Protein AF-A0A239QHU4-F1 (afdb_monomer_lite)

Secondary structure (DSSP, 8-state):
----------TT-GGGGTT-EEEEEETT--EEEEEEEEE-HHHHHHHHS--S-EEEETTEEEEGGGEEEEEE---HHHHHHHS-SEEEEETTS-EEEEEEEEE-TTT--EEEEEEESSS----EEEEHHHHS-EEEETTEEEESEEE---

Radius of gyration: 18.16 Å; chains: 1; bounding box: 43×30×55 Å

Sequence (150 aa):
MNKNIREITNMTDLFSYEDKLVRVTDQEGRKITGIAVSFPSGYGLHEYNREEEGLQVGEYVLFQSQIKQIECLPTYEEAVESIRPGRYRHFKGKEYEVIGIARHSETEEAMVVYRPLYTDRGLWVRPASMWNEEIEREGKTFRRFERIED

Foldseek 3Di:
DDPPDPPPPPLQCLVVQAQFFKWWQWPVRDTATARWDKDALVVCCVPPVGRFIWIDGPPDIGTSNGTDDMDGADAQVRLQVPPDFAWKAFPVGWIKTFPGWDQDPPRRFIWTWIATPPDPGDIDIDGSCQQQDWDDDPNDIDGRIDHDDD

pLDDT: mean 89.05, std 15.22, range [31.95, 98.69]

Structure (mmCIF, N/CA/C/O backbone):
data_AF-A0A239QHU4-F1
#
_entry.id   AF-A0A239QHU4-F1
#
loop_
_atom_site.group_PDB
_atom_site.id
_atom_site.type_symbol
_atom_site.label_atom_id
_atom_site.label_alt_id
_atom_site.label_comp_id
_atom_site.label_asym_id
_atom_site.label_entity_id
_atom_site.label_seq_id
_atom_site.pdbx_PDB_ins_code
_atom_site.Cartn_x
_atom_site.Cartn_y
_atom_site.Cartn_z
_atom_site.occupancy
_atom_site.B_iso_or_equiv
_atom_site.auth_seq_id
_atom_site.auth_comp_id
_atom_site.auth_asym_id
_atom_site.auth_atom_id
_atom_site.pdbx_PDB_model_num
ATOM 1 N N . MET A 1 1 ? 14.396 -4.515 12.354 1.00 32.66 1 MET A N 1
ATOM 2 C CA . MET A 1 1 ? 15.349 -3.678 11.596 1.00 32.66 1 MET A CA 1
ATOM 3 C C . MET A 1 1 ? 14.712 -3.470 10.231 1.00 32.66 1 MET A C 1
ATOM 5 O O . MET A 1 1 ? 14.965 -4.248 9.328 1.00 32.66 1 MET A O 1
ATOM 9 N N . ASN A 1 2 ? 13.772 -2.523 10.133 1.00 31.95 2 ASN A N 1
ATOM 10 C CA . ASN A 1 2 ? 12.902 -2.376 8.961 1.00 31.95 2 ASN A CA 1
ATOM 11 C C . ASN A 1 2 ? 13.320 -1.131 8.185 1.00 31.95 2 ASN A C 1
ATOM 13 O O . ASN A 1 2 ? 13.160 -0.011 8.665 1.00 31.95 2 ASN A O 1
ATOM 17 N N . LYS A 1 3 ? 13.887 -1.348 6.998 1.00 38.81 3 LYS A N 1
ATOM 18 C CA . LYS A 1 3 ? 14.140 -0.306 6.007 1.00 38.81 3 LYS A CA 1
ATOM 19 C C . LYS A 1 3 ? 12.815 0.023 5.315 1.00 38.81 3 LYS A C 1
ATOM 21 O O . LYS A 1 3 ? 12.480 -0.609 4.328 1.00 38.81 3 LYS A O 1
ATOM 26 N N . ASN A 1 4 ? 12.080 1.001 5.827 1.00 41.56 4 ASN A N 1
ATOM 27 C CA . ASN A 1 4 ? 11.166 1.795 5.002 1.00 41.56 4 ASN A CA 1
ATOM 28 C C . ASN A 1 4 ? 11.689 3.227 4.990 1.00 41.56 4 ASN A C 1
ATOM 30 O O . ASN A 1 4 ? 11.071 4.180 5.453 1.00 41.56 4 ASN A O 1
ATOM 34 N N . ILE A 1 5 ? 12.908 3.345 4.469 1.00 39.31 5 ILE A N 1
ATOM 35 C CA . ILE A 1 5 ? 13.364 4.594 3.888 1.00 39.31 5 ILE A CA 1
ATOM 36 C C . ILE A 1 5 ? 12.391 4.826 2.731 1.00 39.31 5 ILE A C 1
ATOM 38 O O . ILE A 1 5 ? 12.149 3.913 1.940 1.00 39.31 5 ILE A O 1
ATOM 42 N N . ARG A 1 6 ? 11.822 6.028 2.623 1.00 41.72 6 ARG A N 1
ATOM 43 C CA . ARG A 1 6 ? 11.416 6.539 1.313 1.00 41.72 6 ARG A CA 1
ATOM 44 C C . ARG A 1 6 ? 12.694 6.610 0.494 1.00 41.72 6 ARG A C 1
ATOM 46 O O . ARG A 1 6 ? 13.321 7.663 0.416 1.00 41.72 6 ARG A O 1
ATOM 53 N N . GLU A 1 7 ? 13.157 5.472 -0.010 1.00 34.50 7 GLU A N 1
ATOM 54 C CA . GLU A 1 7 ? 14.122 5.496 -1.074 1.00 34.50 7 GLU A CA 1
ATOM 55 C C . GLU A 1 7 ? 13.338 6.140 -2.205 1.00 34.50 7 GLU A C 1
ATOM 57 O O . GLU A 1 7 ? 12.478 5.546 -2.850 1.00 34.50 7 GLU A O 1
ATOM 62 N N . ILE A 1 8 ? 13.638 7.410 -2.435 1.00 39.44 8 ILE A N 1
ATOM 63 C CA . ILE A 1 8 ? 13.774 7.875 -3.800 1.00 39.44 8 ILE A CA 1
ATOM 64 C C . ILE A 1 8 ? 14.935 7.029 -4.339 1.00 39.44 8 ILE A C 1
ATOM 66 O O . ILE A 1 8 ? 16.077 7.480 -4.377 1.00 39.44 8 ILE A O 1
ATOM 70 N N . THR A 1 9 ? 14.683 5.737 -4.584 1.00 39.81 9 THR A N 1
ATOM 71 C CA . THR A 1 9 ? 15.622 4.862 -5.256 1.00 39.81 9 THR A CA 1
ATOM 72 C C . THR A 1 9 ? 15.787 5.565 -6.582 1.00 39.81 9 THR A C 1
ATOM 74 O O . THR A 1 9 ? 14.797 5.881 -7.251 1.00 39.81 9 THR A O 1
ATOM 77 N N . ASN A 1 10 ? 17.022 5.941 -6.899 1.00 42.81 10 ASN A N 1
ATOM 78 C CA . ASN A 1 10 ? 17.364 6.343 -8.248 1.00 42.81 10 ASN A CA 1
ATOM 79 C C . ASN A 1 10 ? 16.582 5.428 -9.199 1.00 42.81 10 ASN A C 1
ATOM 81 O O . ASN A 1 10 ? 16.649 4.209 -9.053 1.00 42.81 10 ASN A O 1
ATOM 85 N N . MET A 1 11 ? 15.821 6.012 -10.125 1.00 52.19 11 MET A N 1
ATOM 86 C CA . MET A 1 11 ? 15.025 5.335 -11.167 1.00 52.19 11 MET A CA 1
ATOM 87 C C . MET A 1 11 ? 15.891 4.476 -12.120 1.00 52.19 11 MET A C 1
ATOM 89 O O . MET A 1 11 ? 15.530 4.241 -13.267 1.00 52.19 11 MET A O 1
ATOM 93 N N . THR A 1 12 ? 17.090 4.103 -11.685 1.00 59.06 12 THR A N 1
ATOM 94 C CA . THR A 1 12 ? 18.232 3.613 -12.446 1.00 59.06 12 THR A CA 1
ATOM 95 C C . THR A 1 12 ? 18.522 2.143 -12.155 1.00 59.06 12 THR A C 1
ATOM 97 O O . THR A 1 12 ? 19.418 1.601 -12.776 1.00 59.06 12 THR A O 1
ATOM 100 N N . ASP A 1 13 ? 17.796 1.500 -11.233 1.00 83.25 13 ASP A N 1
ATOM 101 C CA . ASP A 1 13 ? 17.918 0.056 -11.014 1.00 83.25 13 ASP A CA 1
ATOM 102 C C . ASP A 1 13 ? 16.541 -0.620 -11.024 1.00 83.25 13 ASP A C 1
ATOM 104 O O . ASP A 1 13 ? 15.910 -0.830 -9.981 1.00 83.25 13 ASP A O 1
ATOM 108 N N . LEU A 1 14 ? 16.059 -0.938 -12.230 1.00 88.81 14 LEU A N 1
ATOM 109 C CA . LEU A 1 14 ? 14.808 -1.676 -12.411 1.00 88.81 14 LEU A CA 1
ATOM 110 C C . LEU A 1 14 ? 14.898 -3.109 -11.856 1.00 88.81 14 LEU A C 1
ATOM 112 O O . LEU A 1 14 ? 13.879 -3.649 -11.430 1.00 88.81 14 LEU A O 1
ATOM 116 N N . PHE A 1 15 ? 16.101 -3.688 -11.759 1.00 90.06 15 PHE A N 1
ATOM 117 C CA . PHE A 1 15 ? 16.318 -5.027 -11.197 1.00 90.06 15 PHE A CA 1
ATOM 118 C C . PHE A 1 15 ? 16.020 -5.089 -9.698 1.00 90.06 15 PHE A C 1
ATOM 120 O O . PHE A 1 15 ? 15.668 -6.143 -9.171 1.00 90.06 15 PHE A O 1
ATOM 127 N N . SER A 1 16 ? 16.078 -3.957 -8.993 1.00 91.56 16 SER A N 1
ATOM 128 C CA . SER A 1 16 ? 15.669 -3.890 -7.586 1.00 91.56 16 SER A CA 1
ATOM 129 C C . SER A 1 16 ? 14.185 -4.224 -7.367 1.00 91.56 16 SER A C 1
ATOM 131 O O . SER A 1 16 ? 13.790 -4.497 -6.228 1.00 91.56 16 SER A O 1
ATOM 133 N N . TYR A 1 17 ? 13.368 -4.223 -8.425 1.00 93.75 17 TYR A N 1
ATOM 134 C CA . TYR A 1 17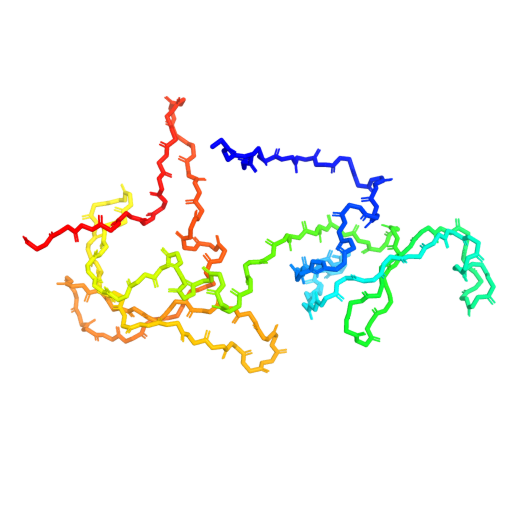 ? 11.947 -4.567 -8.393 1.00 93.75 17 TYR A CA 1
ATOM 135 C C . TYR A 1 17 ? 11.641 -5.995 -8.863 1.00 93.75 17 TYR A C 1
ATOM 137 O O . TYR A 1 17 ? 10.475 -6.380 -8.818 1.00 93.75 17 TYR A O 1
ATOM 145 N N . GLU A 1 18 ? 12.651 -6.777 -9.258 1.00 94.44 18 GLU A N 1
ATOM 146 C CA . GLU A 1 18 ? 12.484 -8.172 -9.690 1.00 94.44 18 GLU A CA 1
ATOM 147 C C . GLU A 1 18 ? 11.693 -8.992 -8.661 1.00 94.44 18 GLU A C 1
ATOM 149 O O . GLU A 1 18 ? 11.939 -8.889 -7.454 1.00 94.44 18 GLU A O 1
ATOM 154 N N . ASP A 1 19 ? 10.735 -9.785 -9.146 1.00 94.25 19 ASP A N 1
ATOM 155 C CA . ASP A 1 19 ? 9.862 -10.671 -8.364 1.00 94.25 19 ASP A CA 1
ATOM 156 C C . ASP A 1 19 ? 8.985 -9.966 -7.310 1.00 94.25 19 ASP A C 1
ATOM 158 O O . ASP A 1 19 ? 8.314 -10.616 -6.502 1.00 94.25 19 ASP A O 1
ATOM 162 N N . LYS A 1 20 ? 8.933 -8.628 -7.305 1.00 95.12 20 LYS A N 1
ATOM 163 C CA . LYS A 1 20 ? 8.081 -7.864 -6.384 1.00 95.12 20 LYS A CA 1
ATOM 164 C C . LYS A 1 20 ? 6.735 -7.559 -7.019 1.00 95.12 20 LYS A C 1
ATOM 166 O O . LYS A 1 20 ? 6.648 -7.194 -8.190 1.00 95.12 20 LYS A O 1
ATOM 171 N N . LEU A 1 21 ? 5.677 -7.615 -6.209 1.00 95.56 21 LEU A N 1
ATOM 172 C CA . LEU A 1 21 ? 4.397 -7.016 -6.575 1.00 95.56 21 LEU A CA 1
ATOM 173 C C . LEU A 1 21 ? 4.557 -5.495 -6.587 1.00 95.56 21 LEU A C 1
ATOM 175 O O . LEU A 1 21 ? 4.830 -4.876 -5.555 1.00 95.56 21 LEU A O 1
ATOM 179 N N . VAL A 1 22 ? 4.380 -4.891 -7.756 1.00 96.44 22 VAL A N 1
ATOM 180 C CA . VAL A 1 22 ? 4.534 -3.451 -7.944 1.00 96.44 22 VAL A CA 1
ATOM 181 C C . VAL A 1 22 ? 3.290 -2.835 -8.552 1.00 96.44 22 VAL A C 1
ATOM 183 O O . VAL A 1 22 ? 2.577 -3.468 -9.325 1.00 96.44 22 VAL A O 1
ATOM 186 N N . ARG A 1 23 ? 3.065 -1.561 -8.234 1.00 96.62 23 ARG A N 1
ATOM 187 C CA . ARG A 1 23 ? 2.239 -0.658 -9.028 1.00 96.62 23 ARG A CA 1
ATOM 188 C C . ARG A 1 23 ? 3.147 0.316 -9.755 1.00 96.62 23 ARG A C 1
ATOM 190 O O . ARG A 1 23 ? 3.801 1.148 -9.127 1.00 96.62 23 ARG A O 1
ATOM 197 N N . VAL A 1 24 ? 3.146 0.243 -11.078 1.00 96.44 24 VAL A N 1
ATOM 198 C CA . VAL A 1 24 ? 3.835 1.198 -11.940 1.00 96.44 24 VAL A CA 1
ATOM 199 C C . VAL A 1 24 ? 2.842 2.249 -12.412 1.00 96.44 24 VAL A C 1
ATOM 201 O O . VAL A 1 24 ? 1.756 1.927 -12.891 1.00 96.44 24 VAL A O 1
ATOM 204 N N . THR A 1 25 ? 3.212 3.516 -12.256 1.00 96.31 25 THR A N 1
ATOM 205 C CA . THR A 1 25 ? 2.538 4.645 -12.896 1.00 96.31 25 THR A CA 1
ATOM 206 C C . THR A 1 25 ? 3.404 5.114 -14.056 1.00 96.31 25 THR A C 1
ATOM 208 O O . THR A 1 25 ? 4.573 5.448 -13.845 1.00 96.31 25 THR A O 1
ATOM 211 N N . ASP A 1 26 ? 2.853 5.137 -15.265 1.00 95.56 26 ASP A N 1
ATOM 212 C CA . ASP A 1 26 ? 3.561 5.642 -16.444 1.00 95.56 26 ASP A CA 1
ATOM 213 C C . ASP A 1 26 ? 3.516 7.183 -16.534 1.00 95.56 26 ASP A C 1
ATOM 215 O O . ASP A 1 26 ? 2.877 7.871 -15.726 1.00 95.56 26 ASP A O 1
ATOM 219 N N . GLN A 1 27 ? 4.221 7.751 -17.515 1.00 94.69 27 GLN A N 1
ATOM 220 C CA . GLN A 1 27 ? 4.245 9.199 -17.764 1.00 94.69 27 GLN A CA 1
ATOM 221 C C . GLN A 1 27 ? 2.865 9.779 -18.130 1.00 94.69 27 GLN A C 1
ATOM 223 O O . GLN A 1 27 ? 2.617 10.961 -17.884 1.00 94.69 27 GLN A O 1
ATOM 228 N N . GLU A 1 28 ? 1.944 8.962 -18.646 1.00 95.88 28 GLU A N 1
ATOM 229 C CA . GLU A 1 28 ? 0.564 9.352 -18.960 1.00 95.88 28 GLU A CA 1
ATOM 230 C C . GLU A 1 28 ? -0.384 9.224 -17.752 1.00 95.88 28 GLU A C 1
ATOM 232 O O . GLU A 1 28 ? -1.531 9.670 -17.800 1.00 95.88 28 GLU A O 1
ATOM 237 N N . GLY A 1 29 ? 0.093 8.662 -16.639 1.00 94.69 29 GLY A N 1
ATOM 238 C CA . GLY A 1 29 ? -0.669 8.455 -15.413 1.00 94.69 29 GLY A CA 1
ATOM 239 C C . GLY A 1 29 ? -1.460 7.147 -15.366 1.00 94.69 29 GLY A C 1
ATOM 240 O O . GLY A 1 29 ? -2.241 6.961 -14.427 1.00 94.69 29 GLY A O 1
ATOM 241 N N . ARG A 1 30 ? -1.272 6.234 -16.326 1.00 94.81 30 ARG A N 1
ATOM 242 C CA . ARG A 1 30 ? -1.862 4.889 -16.273 1.00 94.81 30 ARG A CA 1
ATOM 243 C C . ARG A 1 30 ? -1.203 4.105 -15.147 1.00 94.81 30 ARG A C 1
ATOM 245 O O . ARG A 1 30 ? -0.005 4.241 -14.912 1.00 94.81 30 ARG A O 1
ATOM 252 N N . LYS A 1 31 ? -1.995 3.292 -14.447 1.00 95.50 31 LYS A N 1
ATOM 253 C CA . LYS A 1 31 ? -1.541 2.457 -13.331 1.00 95.50 31 LYS A CA 1
ATOM 254 C C . LYS A 1 31 ? -1.628 0.996 -13.723 1.00 95.50 31 LYS A C 1
ATOM 256 O O . LYS A 1 31 ? -2.699 0.537 -14.107 1.00 95.50 31 LYS A O 1
ATOM 261 N N . ILE A 1 32 ? -0.510 0.299 -13.603 1.00 95.75 32 ILE A N 1
ATOM 262 C CA . ILE A 1 32 ? -0.367 -1.108 -13.958 1.00 95.75 32 ILE A CA 1
ATOM 263 C C . ILE A 1 32 ? 0.166 -1.824 -12.726 1.00 95.75 32 ILE A C 1
ATOM 265 O O . ILE A 1 32 ? 1.171 -1.399 -12.156 1.00 95.75 32 ILE A O 1
ATOM 269 N N . THR A 1 33 ? -0.519 -2.882 -12.306 1.00 96.44 33 THR A N 1
ATOM 270 C CA . THR A 1 33 ? -0.150 -3.661 -11.124 1.00 96.44 33 THR A CA 1
ATOM 271 C C . THR A 1 33 ? 0.158 -5.093 -11.531 1.00 96.44 33 THR A C 1
ATOM 273 O O . THR A 1 33 ? -0.554 -5.668 -12.349 1.00 96.44 33 THR A O 1
ATOM 276 N N . GLY A 1 34 ? 1.221 -5.663 -10.972 1.00 95.44 34 GLY A N 1
ATOM 277 C CA . GLY A 1 34 ? 1.622 -7.040 -11.238 1.00 95.44 34 GLY A CA 1
ATOM 278 C C . GLY A 1 34 ? 2.990 -7.359 -10.649 1.00 95.44 34 GLY A C 1
ATOM 279 O O . GLY A 1 34 ? 3.646 -6.490 -10.071 1.00 95.44 34 GLY A O 1
ATOM 280 N N . ILE A 1 35 ? 3.411 -8.615 -10.787 1.00 95.56 35 ILE A N 1
ATOM 281 C CA . ILE A 1 35 ? 4.780 -9.015 -10.459 1.00 95.56 35 ILE A CA 1
ATOM 282 C C . ILE A 1 35 ? 5.715 -8.440 -11.523 1.00 95.56 35 ILE A C 1
ATOM 284 O O . ILE A 1 35 ? 5.468 -8.612 -12.719 1.00 95.56 35 ILE A O 1
ATOM 288 N N . ALA A 1 36 ? 6.744 -7.725 -11.079 1.00 96.19 36 ALA A N 1
ATOM 289 C CA . ALA A 1 36 ? 7.748 -7.135 -11.947 1.00 96.19 36 ALA A CA 1
ATOM 290 C C . ALA A 1 36 ? 8.773 -8.180 -12.405 1.00 96.19 36 ALA A C 1
ATOM 292 O O . ALA A 1 36 ? 9.354 -8.889 -11.586 1.00 96.19 36 ALA A O 1
ATOM 293 N N . VAL A 1 37 ? 9.019 -8.207 -13.714 1.00 95.62 37 VAL A N 1
ATOM 294 C CA . VAL A 1 37 ? 10.107 -8.952 -14.355 1.00 95.62 37 VAL A CA 1
ATOM 295 C C . VAL A 1 37 ? 10.952 -7.957 -15.143 1.00 95.62 37 VAL A C 1
ATOM 297 O O . VAL A 1 37 ? 10.477 -7.343 -16.100 1.00 95.62 37 VAL A O 1
ATOM 300 N N . SER A 1 38 ? 12.188 -7.742 -14.720 1.00 89.88 38 SER A N 1
ATOM 301 C CA . SER A 1 38 ? 13.127 -6.801 -15.323 1.00 89.88 38 SER A CA 1
ATOM 302 C C . SER A 1 38 ? 13.893 -7.428 -16.478 1.00 89.88 38 SER A C 1
ATOM 304 O O . SER A 1 38 ? 14.162 -8.629 -16.517 1.00 89.88 38 SER A O 1
ATOM 306 N N . PHE A 1 39 ? 14.254 -6.600 -17.455 1.00 87.44 39 PHE A N 1
ATOM 307 C CA . PHE A 1 39 ? 15.116 -7.020 -18.550 1.00 87.44 39 PHE A CA 1
ATOM 308 C C . PHE A 1 39 ? 16.107 -5.913 -18.936 1.00 87.44 39 PHE A C 1
ATOM 310 O O . PHE A 1 39 ? 15.770 -4.723 -18.912 1.00 87.44 39 PHE A O 1
ATOM 317 N N . PRO A 1 40 ? 17.345 -6.288 -19.309 1.00 84.00 40 PRO A N 1
ATOM 318 C CA . PRO A 1 40 ? 18.378 -5.331 -19.680 1.00 84.00 40 PRO A CA 1
ATOM 319 C C . PRO A 1 40 ? 18.092 -4.690 -21.043 1.00 84.00 40 PRO A C 1
ATOM 321 O O . PRO A 1 40 ? 17.382 -5.252 -21.882 1.00 84.00 40 PRO A O 1
ATOM 324 N N . SER A 1 41 ? 18.745 -3.558 -21.314 1.00 76.50 41 SER A N 1
ATOM 325 C CA . SER A 1 41 ? 18.620 -2.817 -22.580 1.00 76.50 41 SER A CA 1
ATOM 326 C C . SER A 1 41 ? 18.876 -3.654 -23.836 1.00 76.50 41 SER A C 1
ATOM 328 O O . SER A 1 41 ? 18.206 -3.463 -24.847 1.00 76.50 41 SER A O 1
ATOM 330 N N . GLY A 1 42 ? 19.786 -4.631 -23.772 1.00 77.00 42 GLY A N 1
ATOM 331 C CA . GLY A 1 42 ? 20.041 -5.548 -24.885 1.00 77.00 42 GLY A CA 1
ATOM 332 C C . GLY A 1 42 ? 18.803 -6.355 -25.295 1.00 77.00 42 GLY A C 1
ATOM 333 O O . GLY A 1 42 ? 18.532 -6.496 -26.484 1.00 77.00 42 GLY A O 1
ATOM 334 N N . TYR A 1 43 ? 18.008 -6.826 -24.329 1.00 78.31 43 TYR A N 1
ATOM 335 C CA . TYR A 1 43 ? 16.746 -7.520 -24.609 1.00 78.31 43 TYR A CA 1
ATOM 336 C C . TYR A 1 43 ? 15.724 -6.568 -25.243 1.00 78.31 43 TYR A C 1
ATOM 338 O O . TYR A 1 43 ? 15.100 -6.901 -26.250 1.00 78.31 43 TYR A O 1
ATOM 346 N N . GLY A 1 44 ? 15.622 -5.347 -24.702 1.00 78.12 44 GLY A N 1
ATOM 347 C CA . GLY A 1 44 ? 14.789 -4.278 -25.255 1.00 78.12 44 GLY A CA 1
ATOM 348 C C . GLY A 1 44 ? 15.100 -3.972 -26.724 1.00 78.12 44 GLY A C 1
ATOM 349 O O . GLY A 1 44 ? 14.185 -3.778 -27.529 1.00 78.12 44 GLY A O 1
ATOM 350 N N . LEU A 1 45 ? 16.384 -3.983 -27.095 1.00 78.06 45 LEU A N 1
ATOM 351 C CA . LEU A 1 45 ? 16.818 -3.709 -28.462 1.00 78.06 45 LEU A CA 1
ATOM 352 C C . LEU A 1 45 ? 16.395 -4.835 -29.407 1.00 78.06 45 LEU A C 1
ATOM 354 O O . LEU A 1 45 ? 15.882 -4.556 -30.489 1.00 78.06 45 LEU A O 1
ATOM 358 N N . HIS A 1 46 ? 16.584 -6.089 -28.994 1.00 83.25 46 HIS A N 1
ATOM 359 C CA . HIS A 1 46 ? 16.260 -7.257 -29.811 1.00 83.25 46 HIS A CA 1
ATOM 360 C C . HIS A 1 46 ? 14.754 -7.438 -30.044 1.00 83.25 46 HIS A C 1
ATOM 362 O O . HIS A 1 46 ? 14.357 -7.696 -31.178 1.00 83.25 46 HIS A O 1
ATOM 368 N N . GLU A 1 47 ? 13.926 -7.278 -29.010 1.00 84.88 47 GLU A N 1
ATOM 369 C CA . GLU A 1 47 ? 12.483 -7.559 -29.091 1.00 84.88 47 GLU A CA 1
ATOM 370 C C . GLU A 1 47 ? 11.649 -6.337 -29.504 1.00 84.88 47 GLU A C 1
ATOM 372 O O . GLU A 1 47 ? 10.654 -6.463 -30.217 1.00 84.88 47 GLU A O 1
ATOM 377 N N . TYR A 1 48 ? 12.055 -5.133 -29.086 1.00 87.06 48 TYR A N 1
ATOM 378 C CA . TYR A 1 48 ? 11.228 -3.925 -29.209 1.00 87.06 48 TYR A CA 1
ATOM 379 C C . TYR A 1 48 ? 11.913 -2.771 -29.942 1.00 87.06 48 TYR A C 1
ATOM 381 O O . TYR A 1 48 ? 11.320 -1.698 -30.073 1.00 87.06 48 TYR A O 1
ATOM 389 N N . ASN A 1 49 ? 13.145 -2.966 -30.425 1.00 89.50 49 ASN A N 1
ATOM 390 C CA . ASN A 1 49 ? 13.943 -1.932 -31.082 1.00 89.50 49 ASN A CA 1
ATOM 391 C C . ASN A 1 49 ? 14.144 -0.679 -30.200 1.00 89.50 49 ASN A C 1
ATOM 393 O O . ASN A 1 49 ? 14.033 0.457 -30.670 1.00 89.50 49 ASN A O 1
ATOM 397 N N . ARG A 1 50 ? 14.411 -0.882 -28.900 1.00 87.31 50 ARG A N 1
ATOM 398 C CA . ARG A 1 50 ? 14.740 0.192 -27.945 1.00 87.31 50 ARG A CA 1
ATOM 399 C C . ARG A 1 50 ? 15.991 -0.146 -27.143 1.00 87.31 50 ARG A C 1
ATOM 401 O O . ARG A 1 50 ? 16.078 -1.214 -26.561 1.00 87.31 50 ARG A O 1
ATOM 408 N N . GLU A 1 51 ? 16.938 0.779 -27.053 1.00 88.69 51 GLU A N 1
ATOM 409 C CA . GLU A 1 51 ? 18.178 0.592 -26.286 1.00 88.69 51 GLU A CA 1
ATOM 410 C C . GLU A 1 51 ? 18.028 1.113 -24.846 1.00 88.69 51 GLU A C 1
ATOM 412 O O . GLU A 1 51 ? 18.712 2.038 -24.418 1.00 88.69 51 GLU A O 1
ATOM 417 N N . GLU A 1 52 ? 17.079 0.557 -24.096 1.00 88.44 52 GLU A N 1
ATOM 418 C CA . GLU A 1 52 ? 16.834 0.945 -22.702 1.00 88.44 52 GLU A CA 1
ATOM 419 C C . GLU A 1 52 ? 16.293 -0.229 -21.880 1.00 88.44 52 GLU A C 1
ATOM 421 O O . GLU A 1 52 ? 15.659 -1.140 -22.417 1.00 88.44 52 GLU A O 1
ATOM 426 N N . GLU A 1 53 ? 16.563 -0.214 -20.575 1.00 90.56 53 GLU A N 1
ATOM 427 C CA . GLU A 1 53 ? 16.018 -1.198 -19.639 1.00 90.56 53 GLU A CA 1
ATOM 428 C C . GLU A 1 53 ? 14.493 -1.074 -19.536 1.00 90.56 53 GLU A C 1
ATOM 430 O O . GLU A 1 53 ? 13.905 -0.009 -19.772 1.00 90.56 53 GLU A O 1
ATOM 435 N N . GLY A 1 54 ? 13.844 -2.163 -19.137 1.00 92.31 54 GLY A N 1
ATOM 436 C CA . GLY A 1 54 ? 12.408 -2.162 -18.913 1.00 92.31 54 GLY A CA 1
ATOM 437 C C . GLY A 1 54 ? 11.952 -3.180 -17.881 1.00 92.31 54 GLY A C 1
ATOM 438 O O . GLY A 1 54 ? 12.720 -4.002 -17.379 1.00 92.31 54 GLY A O 1
ATOM 439 N N . LEU A 1 55 ? 10.668 -3.080 -17.563 1.00 94.31 55 LEU A N 1
ATOM 440 C CA . LEU A 1 55 ? 9.924 -3.979 -16.700 1.00 94.31 55 LEU A CA 1
ATOM 441 C C . LEU A 1 55 ? 8.734 -4.527 -17.473 1.00 94.31 55 LEU A C 1
ATOM 443 O O . LEU A 1 55 ? 7.948 -3.769 -18.043 1.00 94.31 55 LEU A O 1
ATOM 447 N N . GLN A 1 56 ? 8.562 -5.838 -17.436 1.00 95.38 56 GLN A N 1
ATOM 448 C CA . GLN A 1 56 ? 7.276 -6.453 -17.690 1.00 95.38 56 GLN A CA 1
ATOM 449 C C . GLN A 1 56 ? 6.483 -6.497 -16.379 1.00 95.38 56 GLN A C 1
ATOM 451 O O . GLN A 1 56 ? 6.984 -6.956 -15.355 1.00 95.38 56 GLN A O 1
ATOM 456 N N . VAL A 1 57 ? 5.246 -6.005 -16.408 1.00 95.12 57 VAL A N 1
ATOM 457 C CA . VAL A 1 57 ? 4.308 -6.021 -15.281 1.00 95.12 57 VAL A CA 1
ATOM 458 C C . VAL A 1 57 ? 2.962 -6.518 -15.798 1.00 95.12 57 VAL A C 1
ATOM 460 O O . VAL A 1 57 ? 2.258 -5.817 -16.530 1.00 95.12 57 VAL A O 1
ATOM 463 N N . GLY A 1 58 ? 2.620 -7.758 -15.444 1.00 90.19 58 GLY A N 1
ATOM 464 C CA . GLY A 1 58 ? 1.491 -8.462 -16.051 1.00 90.19 58 GLY A CA 1
ATOM 465 C C . GLY A 1 58 ? 1.697 -8.636 -17.560 1.00 90.19 58 GLY A C 1
ATOM 466 O O . GLY A 1 58 ? 2.713 -9.175 -18.003 1.00 90.19 58 GLY A O 1
ATOM 467 N N . GLU A 1 59 ? 0.739 -8.159 -18.351 1.00 90.81 59 GLU A N 1
ATOM 468 C CA . GLU A 1 59 ? 0.791 -8.203 -19.821 1.00 90.81 59 GLU A CA 1
ATOM 469 C C . GLU A 1 59 ? 1.504 -6.991 -20.445 1.00 90.81 59 GLU A C 1
ATOM 471 O O . GLU A 1 59 ? 1.671 -6.924 -21.662 1.00 90.81 59 GLU A O 1
ATOM 476 N N . TYR A 1 60 ? 1.917 -6.015 -19.633 1.00 94.00 60 TYR A N 1
ATOM 477 C CA . TYR A 1 60 ? 2.484 -4.762 -20.118 1.00 94.00 60 TYR A CA 1
ATOM 478 C C . TYR A 1 60 ? 3.999 -4.769 -20.022 1.00 94.00 60 TYR A C 1
ATOM 480 O O . TYR A 1 60 ? 4.564 -5.187 -19.017 1.00 94.00 60 TYR A O 1
ATOM 488 N N . VAL A 1 61 ? 4.644 -4.213 -21.043 1.00 94.75 61 VAL A N 1
ATOM 489 C CA . VAL A 1 61 ? 6.079 -3.939 -21.055 1.00 94.75 61 VAL A CA 1
ATOM 490 C C . VAL A 1 61 ? 6.277 -2.432 -21.008 1.00 94.75 61 VAL A C 1
ATOM 492 O O . VAL A 1 61 ? 5.759 -1.701 -21.851 1.00 94.75 61 VAL A O 1
ATOM 495 N N . LEU A 1 62 ? 6.997 -1.975 -19.989 1.00 94.50 62 LEU A N 1
ATOM 496 C CA . LEU A 1 62 ? 7.239 -0.573 -19.686 1.00 94.50 62 LEU A CA 1
ATOM 497 C C . LEU A 1 62 ? 8.735 -0.330 -19.688 1.00 94.50 62 LEU A C 1
ATOM 499 O O . LEU A 1 62 ? 9.478 -0.935 -18.920 1.00 94.50 62 LEU A O 1
ATOM 503 N N . PHE A 1 63 ? 9.176 0.586 -20.531 1.00 93.62 63 PHE A N 1
ATOM 504 C CA . PHE A 1 63 ? 10.573 0.974 -20.548 1.00 93.62 63 PHE A CA 1
ATOM 505 C C . PHE A 1 63 ? 10.865 2.085 -19.549 1.00 93.62 63 PHE A C 1
ATOM 507 O O . PHE A 1 63 ? 9.979 2.869 -19.207 1.00 93.62 63 PHE A O 1
ATOM 514 N N . GLN A 1 64 ? 12.127 2.203 -19.139 1.00 92.19 64 GLN A N 1
ATOM 515 C CA . GLN A 1 64 ? 12.576 3.206 -18.176 1.00 92.19 64 GLN A CA 1
ATOM 516 C C . GLN A 1 64 ? 12.092 4.625 -18.521 1.00 92.19 64 GLN A C 1
ATOM 518 O O . GLN A 1 64 ? 11.577 5.322 -17.648 1.00 92.19 64 GLN A O 1
ATOM 523 N N . SER A 1 65 ? 12.166 5.039 -19.792 1.00 93.25 65 SER A N 1
ATOM 524 C CA . SER A 1 65 ? 11.685 6.358 -20.239 1.00 93.25 65 SER A CA 1
ATOM 525 C C . SER A 1 65 ? 10.174 6.587 -20.081 1.00 93.25 65 SER A C 1
ATOM 527 O O . SER A 1 65 ? 9.727 7.734 -20.032 1.00 93.25 65 SER A O 1
ATOM 529 N N . GLN A 1 66 ? 9.375 5.523 -19.997 1.00 94.94 66 GLN A N 1
ATOM 530 C CA . GLN A 1 66 ? 7.916 5.580 -19.859 1.00 94.94 66 GLN A CA 1
ATOM 531 C C . GLN A 1 66 ? 7.457 5.522 -18.402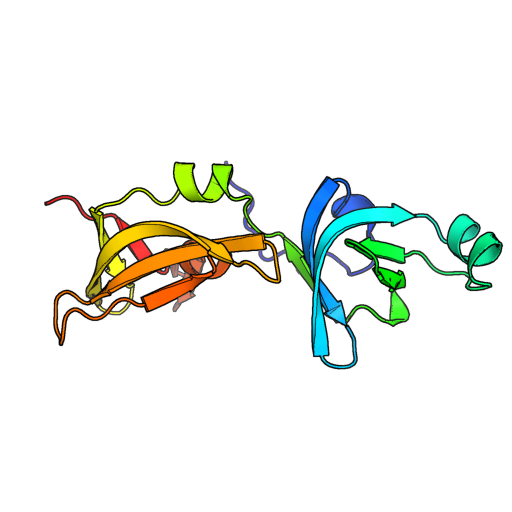 1.00 94.94 66 GLN A C 1
ATOM 533 O O . GLN A 1 66 ? 6.304 5.838 -18.108 1.00 94.94 66 GLN A O 1
ATOM 538 N N . ILE A 1 67 ? 8.333 5.127 -17.483 1.00 95.00 67 ILE A N 1
ATOM 539 C CA . ILE A 1 67 ? 8.002 4.968 -16.072 1.00 95.00 67 ILE A CA 1
ATOM 540 C C . ILE A 1 67 ? 8.084 6.330 -15.385 1.00 95.00 67 ILE A C 1
ATOM 542 O O . ILE A 1 67 ? 9.066 7.059 -15.511 1.00 95.00 67 ILE A O 1
ATOM 546 N N . LYS A 1 68 ? 7.032 6.685 -14.645 1.00 95.25 68 LYS A N 1
ATOM 547 C CA . LYS A 1 68 ? 6.997 7.884 -13.799 1.00 95.25 68 LYS A CA 1
ATOM 548 C C . LYS A 1 68 ? 7.236 7.548 -12.335 1.00 95.25 68 LYS A C 1
ATOM 550 O O . LYS A 1 68 ? 7.886 8.312 -11.626 1.00 95.25 68 LYS A O 1
ATOM 555 N N . GLN A 1 69 ? 6.667 6.441 -11.868 1.00 95.38 69 GLN A N 1
ATOM 556 C CA . GLN A 1 69 ? 6.781 6.000 -10.485 1.00 95.38 69 GLN A CA 1
ATOM 557 C C . GLN A 1 69 ? 6.588 4.487 -10.397 1.00 95.38 69 GLN A C 1
ATOM 559 O O . GLN A 1 69 ? 5.734 3.936 -11.088 1.00 95.38 69 GLN A O 1
ATOM 564 N N . ILE A 1 70 ? 7.329 3.841 -9.501 1.00 95.06 70 ILE A N 1
ATOM 565 C CA . ILE A 1 70 ? 7.127 2.444 -9.117 1.00 95.06 70 ILE A CA 1
ATOM 566 C C . ILE A 1 70 ? 6.886 2.412 -7.609 1.00 95.06 70 ILE A C 1
ATOM 568 O O . ILE A 1 70 ? 7.637 3.009 -6.838 1.00 95.06 70 ILE A O 1
ATOM 572 N N . GLU A 1 71 ? 5.826 1.737 -7.183 1.00 94.69 71 GLU A N 1
ATOM 573 C CA . GLU A 1 71 ? 5.517 1.491 -5.777 1.00 94.69 71 GLU A CA 1
ATOM 574 C C . GLU A 1 71 ? 5.542 -0.016 -5.518 1.00 94.69 71 GLU A C 1
ATOM 576 O O . GLU A 1 71 ? 4.789 -0.753 -6.151 1.00 94.69 71 GLU A O 1
ATOM 581 N N . CYS A 1 72 ? 6.352 -0.481 -4.564 1.00 94.75 72 CYS A N 1
ATOM 582 C CA . CYS A 1 72 ? 6.215 -1.842 -4.047 1.00 94.75 72 CYS A CA 1
ATOM 583 C C . CYS A 1 72 ? 4.922 -1.944 -3.236 1.00 94.75 72 CYS A C 1
ATOM 585 O O . CYS A 1 72 ? 4.653 -1.116 -2.359 1.00 94.75 72 CYS A O 1
ATOM 587 N N . LEU A 1 73 ? 4.134 -2.971 -3.517 1.00 96.06 73 LEU A N 1
ATOM 588 C CA . LEU A 1 73 ? 2.886 -3.244 -2.826 1.00 96.06 73 LEU A CA 1
ATOM 589 C C . LEU A 1 73 ? 3.046 -4.478 -1.936 1.00 96.06 73 LEU A C 1
ATOM 591 O O . LEU A 1 73 ? 3.769 -5.400 -2.307 1.00 96.06 73 LEU A O 1
ATOM 595 N N . PRO A 1 74 ? 2.363 -4.530 -0.779 1.00 96.44 74 PRO A N 1
ATOM 596 C CA . PRO A 1 74 ? 2.281 -5.768 -0.026 1.00 96.44 74 PRO A CA 1
ATOM 597 C C . PRO A 1 74 ? 1.466 -6.791 -0.820 1.00 96.44 74 PRO A C 1
ATOM 599 O O . PRO A 1 74 ? 0.419 -6.462 -1.391 1.00 96.44 74 PRO A O 1
ATOM 602 N N . THR A 1 75 ? 1.914 -8.039 -0.796 1.00 96.12 75 THR A N 1
ATOM 603 C CA . THR A 1 75 ? 1.105 -9.184 -1.222 1.00 96.12 75 THR A CA 1
ATOM 604 C C . THR A 1 75 ? -0.142 -9.323 -0.341 1.00 96.12 75 THR A C 1
ATOM 606 O O . THR A 1 75 ? -0.256 -8.728 0.739 1.00 96.12 75 THR A O 1
ATOM 609 N N . TYR A 1 76 ? -1.109 -10.123 -0.794 1.00 96.31 76 TYR A N 1
ATOM 610 C CA . TYR A 1 76 ? -2.307 -10.410 -0.005 1.00 96.31 76 TYR A CA 1
ATOM 611 C C . TYR A 1 76 ? -1.951 -11.068 1.335 1.00 96.31 76 TYR A C 1
ATOM 613 O O . TYR A 1 76 ? -2.479 -10.687 2.380 1.00 96.31 76 TYR A O 1
ATOM 621 N N . GLU A 1 77 ? -1.019 -12.014 1.308 1.00 96.50 77 GLU A N 1
ATOM 622 C CA . GLU A 1 77 ? -0.558 -12.780 2.459 1.00 96.50 77 GLU A CA 1
ATOM 623 C C . GLU A 1 77 ? 0.143 -11.873 3.484 1.00 96.50 77 GLU A C 1
ATOM 625 O O . GLU A 1 77 ? -0.217 -11.890 4.664 1.00 96.50 77 GLU A O 1
ATOM 630 N N . GLU A 1 78 ? 1.050 -10.995 3.039 1.00 96.62 78 GLU A N 1
ATOM 631 C CA . GLU A 1 78 ? 1.708 -10.002 3.903 1.00 96.62 78 GLU A CA 1
ATOM 632 C C . GLU A 1 78 ? 0.707 -9.002 4.507 1.00 96.62 78 GLU A C 1
ATOM 634 O O . GLU A 1 78 ? 0.827 -8.599 5.671 1.00 96.62 78 GLU A O 1
ATOM 639 N N . ALA A 1 79 ? -0.309 -8.590 3.741 1.00 97.38 79 ALA A N 1
ATOM 640 C CA . ALA A 1 79 ? -1.359 -7.707 4.239 1.00 97.38 79 ALA A CA 1
ATOM 641 C C . ALA A 1 79 ? -2.215 -8.395 5.315 1.00 97.38 79 ALA A C 1
ATOM 643 O O . ALA A 1 79 ? -2.480 -7.793 6.356 1.00 97.38 79 ALA A O 1
ATOM 644 N N . VAL A 1 80 ? -2.605 -9.657 5.107 1.00 97.44 80 VAL A N 1
ATOM 645 C CA . VAL A 1 80 ? -3.342 -10.461 6.099 1.00 97.44 80 VAL A CA 1
ATOM 646 C C . VAL A 1 80 ? -2.519 -10.676 7.368 1.00 97.44 80 VAL A C 1
ATOM 648 O O . VAL A 1 80 ? -3.080 -10.697 8.468 1.00 97.44 80 VAL A O 1
ATOM 651 N N . GLU A 1 81 ? -1.202 -10.839 7.243 1.00 96.69 81 GLU A N 1
ATOM 652 C CA . GLU A 1 81 ? -0.312 -11.007 8.388 1.00 96.69 81 GLU A CA 1
ATOM 653 C C . GLU A 1 81 ? -0.150 -9.718 9.205 1.00 96.69 81 GLU A C 1
ATOM 655 O O . GLU A 1 81 ? -0.239 -9.748 10.438 1.00 96.69 81 GLU A O 1
ATOM 660 N N . SER A 1 82 ? 0.046 -8.588 8.523 1.00 95.50 82 SER A N 1
ATOM 661 C CA . SER A 1 82 ? 0.346 -7.294 9.147 1.00 95.50 82 SER A CA 1
ATOM 662 C C . SER A 1 82 ? -0.888 -6.516 9.625 1.00 95.50 82 SER A C 1
ATOM 664 O O . SER A 1 82 ? -0.797 -5.755 10.592 1.00 95.50 82 SER A O 1
ATOM 666 N N . ILE A 1 83 ? -2.051 -6.706 8.994 1.00 97.12 83 ILE A N 1
ATOM 667 C CA . ILE A 1 83 ? -3.291 -5.973 9.284 1.00 97.12 83 ILE A CA 1
ATOM 668 C C . ILE A 1 83 ? -4.366 -6.969 9.730 1.00 97.12 83 ILE A C 1
ATOM 670 O O . ILE A 1 83 ? -5.135 -7.512 8.936 1.00 97.12 83 ILE A O 1
ATOM 674 N N . ARG A 1 84 ? -4.420 -7.221 11.039 1.00 96.38 84 ARG A N 1
ATOM 675 C CA . ARG A 1 84 ? -5.384 -8.149 11.644 1.00 96.38 84 ARG A CA 1
ATOM 676 C C . ARG A 1 84 ? -6.739 -7.468 11.873 1.00 96.38 84 ARG A C 1
ATOM 678 O O . ARG A 1 84 ? -6.761 -6.280 12.180 1.00 96.38 84 ARG A O 1
ATOM 685 N N . PRO A 1 85 ? -7.866 -8.194 11.800 1.00 97.75 85 PRO A N 1
ATOM 686 C CA . PRO A 1 85 ? -9.155 -7.665 12.237 1.00 97.75 85 PRO A CA 1
ATOM 687 C C . PRO A 1 85 ? -9.118 -7.126 13.675 1.00 97.75 85 PRO A C 1
ATOM 689 O O . PRO A 1 85 ? -8.361 -7.615 14.521 1.00 97.75 85 PRO A O 1
ATOM 692 N N . GLY A 1 86 ? -9.940 -6.114 13.949 1.00 97.25 86 GLY A N 1
ATOM 693 C CA . GLY A 1 86 ? -10.019 -5.454 15.255 1.00 97.25 86 GLY A CA 1
ATOM 694 C C . GLY A 1 86 ? -9.980 -3.932 15.161 1.00 97.25 86 GLY A C 1
ATOM 695 O O . GLY A 1 86 ? -10.158 -3.351 14.089 1.00 97.25 86 GLY A O 1
ATOM 696 N N . ARG A 1 87 ? -9.767 -3.264 16.297 1.00 97.75 87 ARG A N 1
ATOM 697 C CA . ARG A 1 87 ? -9.827 -1.802 16.381 1.00 97.75 87 ARG A CA 1
ATOM 698 C C . ARG A 1 87 ? -8.502 -1.144 16.034 1.00 97.75 87 ARG A C 1
ATOM 700 O O . ARG A 1 87 ? -7.427 -1.576 16.442 1.00 97.75 87 ARG A O 1
ATOM 707 N N . TYR A 1 88 ? -8.610 -0.050 15.294 1.00 98.06 88 TYR A N 1
ATOM 708 C CA . TYR A 1 88 ? -7.496 0.785 14.880 1.00 98.06 88 TYR A CA 1
ATOM 709 C C . TYR A 1 88 ? -7.818 2.253 15.124 1.00 98.06 88 TYR A C 1
ATOM 711 O O . TYR A 1 88 ? -8.943 2.710 14.902 1.00 98.06 88 TYR A O 1
ATOM 719 N N . ARG A 1 89 ? -6.804 3.022 15.510 1.00 97.25 89 ARG A N 1
ATOM 720 C CA . ARG A 1 89 ? -6.871 4.476 15.609 1.00 97.25 89 ARG A CA 1
ATOM 721 C C . ARG A 1 89 ? -6.082 5.095 14.466 1.00 97.25 89 ARG A C 1
ATOM 723 O O . ARG A 1 89 ? -4.903 4.809 14.275 1.00 97.25 89 ARG A O 1
ATOM 730 N N . HIS A 1 90 ? -6.735 5.955 13.695 1.00 96.12 90 HIS A N 1
ATOM 731 C CA . HIS A 1 90 ? -6.040 6.789 12.722 1.00 96.12 90 HIS A CA 1
ATOM 732 C C . HIS A 1 90 ? -5.232 7.858 13.460 1.00 96.12 90 HIS A C 1
ATOM 734 O O . HIS A 1 90 ? -5.706 8.389 14.463 1.00 96.12 90 HIS A O 1
ATOM 740 N N . PHE A 1 91 ? -4.089 8.286 12.921 1.00 92.19 91 PHE A N 1
ATOM 741 C CA . PHE A 1 91 ? -3.244 9.315 13.556 1.00 92.19 91 PHE A CA 1
ATOM 742 C C . PHE A 1 91 ? -3.971 10.654 13.838 1.00 92.19 91 PHE A C 1
ATOM 744 O O . PHE A 1 91 ? -3.514 11.465 14.634 1.00 92.19 91 PHE A O 1
ATOM 751 N N . LYS A 1 92 ? -5.127 10.897 13.198 1.00 92.75 92 LYS A N 1
ATOM 752 C CA . LYS A 1 92 ? -6.028 12.041 13.479 1.00 92.75 92 LYS A CA 1
ATOM 753 C C . LYS A 1 92 ? -7.025 11.793 14.631 1.00 92.75 92 LYS A C 1
ATOM 755 O O . LYS A 1 92 ? -7.983 12.544 14.765 1.00 92.75 92 LYS A O 1
ATOM 760 N N . GLY A 1 93 ? -6.866 10.720 15.400 1.00 94.06 93 GLY A N 1
ATOM 761 C CA . GLY A 1 93 ? -7.638 10.414 16.610 1.00 94.06 93 GLY A CA 1
ATOM 762 C C . GLY A 1 93 ? -8.924 9.606 16.410 1.00 94.06 93 GLY A C 1
ATOM 763 O O . GLY A 1 93 ? -9.433 9.050 17.376 1.00 94.06 93 GLY A O 1
ATOM 764 N N . LYS A 1 94 ? -9.452 9.495 15.185 1.00 96.62 94 LYS A N 1
ATOM 765 C CA . LYS A 1 94 ? -10.683 8.728 14.928 1.00 96.62 94 LYS A CA 1
ATOM 766 C C . LYS A 1 94 ? -10.435 7.221 14.918 1.00 96.62 94 LYS A C 1
ATOM 768 O O . LYS A 1 94 ? -9.393 6.774 14.436 1.00 96.62 94 LYS A O 1
ATOM 773 N N . GLU A 1 95 ? -11.422 6.463 15.386 1.00 97.19 95 GLU A N 1
ATOM 774 C CA . GLU A 1 95 ? -11.349 5.006 15.508 1.00 97.19 95 GLU A CA 1
ATOM 775 C C . GLU A 1 95 ? -12.168 4.276 14.447 1.00 97.19 95 GLU A C 1
ATOM 777 O O . GLU A 1 95 ? -13.228 4.732 14.001 1.00 97.19 95 GLU A O 1
ATOM 782 N N . TYR A 1 96 ? -11.643 3.121 14.065 1.00 97.75 96 TYR A N 1
ATOM 783 C CA . TYR A 1 96 ? -12.151 2.273 13.006 1.00 97.75 96 TYR A CA 1
ATOM 784 C C . TYR A 1 96 ? -12.041 0.812 13.424 1.00 97.75 96 TYR A C 1
ATOM 786 O O . TYR A 1 96 ? -11.176 0.443 14.215 1.00 97.75 96 TYR A O 1
ATOM 794 N N . GLU A 1 97 ? -12.896 -0.019 12.853 1.00 97.69 97 GLU A N 1
ATOM 795 C CA . GLU A 1 97 ? -12.826 -1.470 12.969 1.00 97.69 97 GLU A CA 1
ATOM 796 C C . GLU A 1 97 ? -12.416 -2.048 11.615 1.00 97.69 97 GLU A C 1
ATOM 798 O O . GLU A 1 97 ? -13.095 -1.822 10.611 1.00 97.69 97 GLU A O 1
ATOM 803 N N . VAL A 1 98 ? -11.302 -2.778 11.589 1.00 98.38 98 VAL A N 1
ATOM 804 C CA . VAL A 1 98 ? -10.896 -3.608 10.454 1.00 98.38 98 VAL A CA 1
ATOM 805 C C . VAL A 1 98 ? -11.692 -4.902 10.506 1.00 98.38 98 VAL A C 1
ATOM 807 O O . VAL A 1 98 ? -11.653 -5.627 11.498 1.00 98.38 98 VAL A O 1
ATOM 810 N N . ILE A 1 99 ? -12.384 -5.190 9.408 1.00 98.19 99 ILE A N 1
ATOM 811 C CA . ILE A 1 99 ? -13.182 -6.404 9.222 1.00 98.19 99 ILE A CA 1
ATOM 812 C C . ILE A 1 99 ? -12.323 -7.512 8.612 1.00 98.19 99 ILE A C 1
ATOM 814 O O . ILE A 1 99 ? -12.432 -8.668 9.008 1.00 98.19 99 ILE A O 1
ATOM 818 N N . GLY A 1 100 ? -11.443 -7.160 7.672 1.00 98.06 100 GLY A N 1
ATOM 819 C CA . GLY A 1 100 ? -10.530 -8.100 7.030 1.00 98.06 100 GLY A CA 1
ATOM 820 C C . GLY A 1 100 ? -9.820 -7.498 5.823 1.00 98.06 100 GLY A C 1
ATOM 821 O O . GLY A 1 100 ? -9.926 -6.298 5.559 1.00 98.06 100 GLY A O 1
ATOM 822 N N . ILE A 1 101 ? -9.110 -8.352 5.085 1.00 98.62 101 ILE A N 1
ATOM 823 C CA . ILE A 1 101 ? -8.411 -7.995 3.848 1.00 98.62 101 ILE A CA 1
ATOM 824 C C . ILE A 1 101 ? -9.132 -8.629 2.659 1.00 98.62 101 ILE A C 1
ATOM 826 O O . ILE A 1 101 ? -9.395 -9.832 2.648 1.00 98.62 101 ILE A O 1
ATOM 830 N N . ALA A 1 102 ? -9.436 -7.812 1.656 1.00 98.25 102 ALA A N 1
ATOM 831 C CA . ALA A 1 102 ? -9.978 -8.219 0.367 1.00 98.25 102 ALA A CA 1
ATOM 832 C C . ALA A 1 102 ? -8.906 -8.104 -0.726 1.00 98.25 102 ALA A C 1
ATOM 834 O O . ALA A 1 102 ? -7.912 -7.398 -0.563 1.00 98.25 102 ALA A O 1
ATOM 835 N N . ARG A 1 103 ? -9.128 -8.782 -1.852 1.00 97.25 103 ARG A N 1
ATOM 836 C CA . ARG A 1 103 ? -8.323 -8.640 -3.069 1.00 97.25 103 ARG A CA 1
ATOM 837 C C . ARG A 1 103 ? -9.103 -7.795 -4.074 1.00 97.25 103 ARG A C 1
ATOM 839 O O . ARG A 1 103 ? -10.278 -8.070 -4.309 1.00 97.25 103 ARG A O 1
ATOM 846 N N . HIS A 1 104 ? -8.484 -6.752 -4.618 1.00 96.50 104 HIS A N 1
ATOM 847 C CA . HIS A 1 104 ? -9.098 -5.944 -5.670 1.00 96.50 104 HIS A CA 1
ATOM 848 C C . HIS A 1 104 ? -9.151 -6.760 -6.967 1.00 96.50 104 HIS A C 1
ATOM 850 O O . HIS A 1 104 ? -8.115 -7.234 -7.415 1.00 96.50 104 HIS A O 1
ATOM 856 N N . SER A 1 105 ? -10.327 -6.955 -7.565 1.00 94.44 105 SER A N 1
ATOM 857 C CA . SER A 1 105 ? -10.491 -7.885 -8.697 1.00 94.44 105 SER A CA 1
ATOM 858 C C . SER A 1 105 ? -9.686 -7.490 -9.932 1.00 94.44 105 SER A C 1
ATOM 860 O O . SER A 1 105 ? -9.145 -8.363 -10.596 1.00 94.44 105 SER A O 1
ATOM 862 N N . GLU A 1 106 ? -9.556 -6.189 -10.202 1.00 91.50 106 GLU A N 1
ATOM 863 C CA . GLU A 1 106 ? -8.935 -5.717 -11.449 1.00 91.50 106 GLU A CA 1
ATOM 864 C C . GLU A 1 106 ? -7.424 -5.508 -11.352 1.00 91.50 106 GLU A C 1
ATOM 866 O O . GLU A 1 106 ? -6.751 -5.372 -12.366 1.00 91.50 106 GLU A O 1
ATOM 871 N N . THR A 1 107 ? -6.884 -5.409 -10.137 1.00 91.62 107 THR A N 1
ATOM 872 C CA . THR A 1 107 ? -5.460 -5.080 -9.925 1.00 91.62 107 THR A CA 1
ATOM 873 C C . THR A 1 107 ? -4.758 -6.032 -8.972 1.00 91.62 107 THR A C 1
ATOM 875 O O . THR A 1 107 ? -3.572 -5.867 -8.716 1.00 91.62 107 THR A O 1
ATOM 878 N N . GLU A 1 108 ? -5.499 -6.967 -8.380 1.00 91.69 108 GLU A N 1
ATOM 879 C CA . GLU A 1 108 ? -5.052 -7.909 -7.353 1.00 91.69 108 GLU A CA 1
ATOM 880 C C . GLU A 1 108 ? -4.472 -7.270 -6.077 1.00 91.69 108 GLU A C 1
ATOM 882 O O . GLU A 1 108 ? -4.035 -7.979 -5.170 1.00 91.69 108 GLU A O 1
ATOM 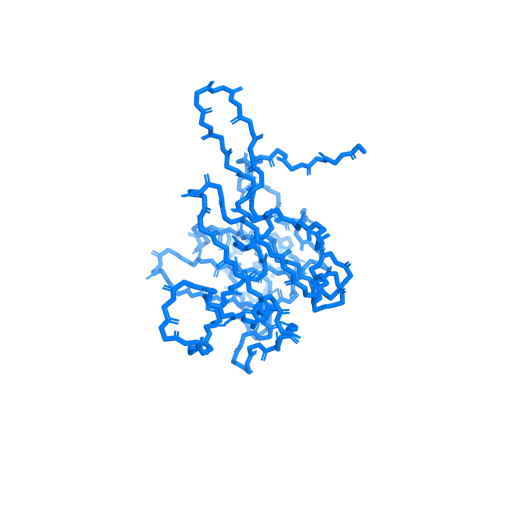887 N N . GLU A 1 109 ? -4.539 -5.939 -5.944 1.00 96.25 109 GLU A N 1
ATOM 888 C CA . GLU A 1 109 ? -4.049 -5.227 -4.766 1.00 96.25 109 GLU A CA 1
ATOM 889 C C . GLU A 1 109 ? -4.775 -5.688 -3.495 1.00 96.25 109 GLU A C 1
ATOM 891 O O . GLU A 1 109 ? -6.001 -5.850 -3.464 1.00 96.25 109 GLU A O 1
ATOM 896 N N . ALA A 1 110 ? -4.016 -5.846 -2.411 1.00 98.12 110 ALA A N 1
ATOM 897 C CA . ALA A 1 110 ? -4.578 -6.086 -1.093 1.00 98.12 110 ALA A CA 1
ATOM 898 C C . ALA A 1 110 ? -5.292 -4.825 -0.576 1.00 98.12 110 ALA A C 1
ATOM 900 O O . ALA A 1 110 ? -4.709 -3.740 -0.496 1.00 98.12 110 ALA A O 1
ATOM 901 N N . MET A 1 111 ? -6.552 -4.978 -0.175 1.00 98.44 111 MET A N 1
ATOM 902 C CA . MET A 1 111 ? -7.426 -3.900 0.283 1.00 98.44 111 MET A CA 1
ATOM 903 C C . MET A 1 111 ? -7.889 -4.163 1.713 1.00 98.44 111 MET A C 1
ATOM 905 O O . MET A 1 111 ? -8.430 -5.221 2.016 1.00 98.44 111 MET A O 1
ATOM 909 N N . VAL A 1 112 ? -7.749 -3.178 2.592 1.00 98.69 112 VAL A N 1
ATOM 910 C CA . VAL A 1 112 ? -8.320 -3.217 3.939 1.00 98.69 112 VAL A CA 1
ATOM 911 C C . VAL A 1 112 ? -9.801 -2.892 3.861 1.00 98.69 112 VAL A C 1
ATOM 913 O O . VAL A 1 112 ? -10.164 -1.805 3.411 1.00 98.69 112 VAL A O 1
ATOM 916 N N . VAL A 1 113 ? -10.645 -3.810 4.329 1.00 98.62 113 VAL A N 1
ATOM 917 C CA . VAL A 1 113 ? -12.081 -3.594 4.525 1.00 98.62 113 VAL A CA 1
ATOM 918 C C . VAL A 1 113 ? -12.303 -3.170 5.971 1.00 98.62 113 VAL A C 1
ATOM 920 O O . VAL A 1 113 ? -11.979 -3.910 6.902 1.00 98.62 113 VAL A O 1
ATOM 923 N N . TYR A 1 114 ? -12.852 -1.978 6.177 1.00 98.25 114 TYR A N 1
ATOM 924 C CA . TYR A 1 114 ? -13.004 -1.392 7.508 1.00 98.25 114 TYR A CA 1
ATOM 925 C C . TYR A 1 114 ? -14.265 -0.530 7.612 1.00 98.25 114 TYR A C 1
ATOM 927 O O . TYR A 1 114 ? -14.890 -0.200 6.606 1.00 98.25 114 TYR A O 1
ATOM 935 N N . ARG A 1 115 ? -14.649 -0.142 8.830 1.00 97.81 115 ARG A N 1
ATOM 936 C CA . ARG A 1 115 ? -15.751 0.804 9.072 1.00 97.81 115 ARG A CA 1
ATOM 937 C C . ARG A 1 115 ? -15.401 1.8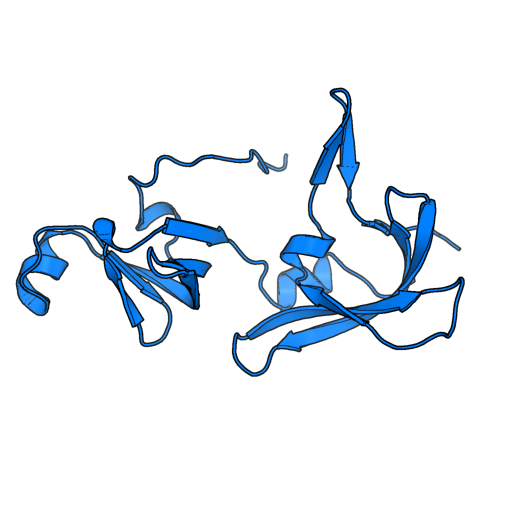27 10.153 1.00 97.81 115 ARG A C 1
ATOM 939 O O . ARG A 1 115 ? -14.647 1.497 11.071 1.00 97.81 115 ARG A O 1
ATOM 946 N N . PRO A 1 116 ? -15.924 3.062 10.083 1.00 97.3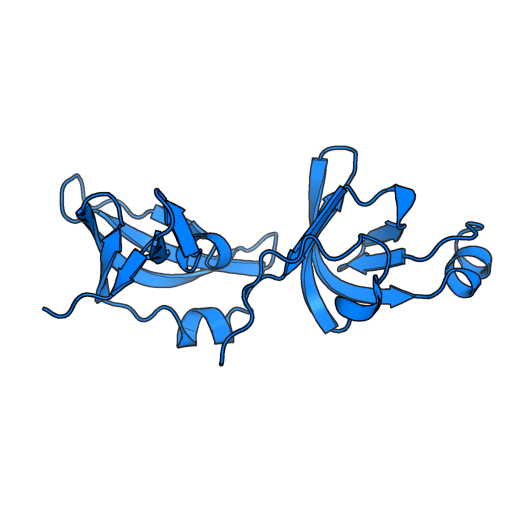8 116 PRO A N 1
ATOM 947 C CA . PRO A 1 116 ? -15.792 4.028 11.167 1.00 97.38 116 PRO A CA 1
ATOM 948 C C . PRO A 1 116 ? -16.615 3.600 12.389 1.00 97.38 116 PRO A C 1
ATOM 950 O O . PRO A 1 116 ? -17.717 3.069 12.257 1.00 97.38 116 PRO A O 1
ATOM 953 N N . LEU A 1 117 ? -16.101 3.884 13.588 1.00 96.06 117 LEU A N 1
ATOM 954 C CA . LEU A 1 117 ? -16.807 3.637 14.856 1.00 96.06 117 LEU A CA 1
ATOM 955 C C . LEU A 1 117 ? -17.545 4.874 15.399 1.00 96.06 117 LEU A C 1
ATOM 957 O O . LEU A 1 117 ? -18.116 4.823 16.484 1.00 96.06 117 LEU A O 1
ATOM 961 N N . TYR A 1 118 ? -17.545 5.981 14.649 1.00 91.69 118 TYR A N 1
ATOM 962 C CA . TYR A 1 118 ? -18.058 7.290 15.079 1.00 91.69 118 TYR A CA 1
ATOM 963 C C . TYR A 1 118 ? -19.148 7.884 14.160 1.00 91.69 118 TYR A C 1
ATOM 965 O O . TYR A 1 118 ? -19.643 8.972 14.447 1.00 91.69 118 TYR A O 1
ATOM 973 N N . THR A 1 119 ? -19.514 7.217 13.058 1.00 90.12 119 THR A N 1
ATOM 974 C CA . THR A 1 119 ? -20.607 7.632 12.146 1.00 90.12 119 THR A CA 1
ATOM 975 C C . THR A 1 119 ? -21.507 6.447 11.796 1.00 90.12 119 THR A C 1
ATOM 977 O O . THR A 1 119 ? -21.446 5.397 12.442 1.00 90.12 119 THR A O 1
ATOM 980 N N . ASP A 1 120 ? -22.341 6.612 10.765 1.00 83.75 120 ASP A N 1
ATOM 981 C CA . ASP A 1 120 ? -22.930 5.502 10.030 1.00 83.75 120 ASP A CA 1
ATOM 982 C C . ASP A 1 120 ? -21.865 4.433 9.718 1.00 83.75 120 ASP A C 1
ATOM 984 O O . ASP A 1 120 ? -20.822 4.683 9.117 1.00 83.75 120 ASP A O 1
ATOM 988 N N . ARG A 1 121 ? -22.105 3.208 10.192 1.00 87.88 121 ARG A N 1
ATOM 989 C CA . ARG A 1 121 ? -21.134 2.101 10.193 1.00 87.88 121 ARG A CA 1
ATOM 990 C C . ARG A 1 121 ? -20.981 1.427 8.819 1.00 87.88 121 ARG A C 1
ATOM 992 O O . ARG A 1 121 ? -20.908 0.197 8.745 1.00 87.88 121 ARG A O 1
ATOM 999 N N . GLY A 1 122 ? -20.977 2.222 7.748 1.00 95.31 122 GLY A N 1
ATOM 1000 C CA . GLY A 1 122 ? -20.768 1.771 6.373 1.00 95.31 122 GLY A CA 1
ATOM 1001 C C . GLY A 1 122 ? -19.380 1.160 6.169 1.00 95.31 122 GLY A C 1
ATOM 1002 O O . GLY A 1 122 ? -18.442 1.464 6.908 1.00 95.31 122 GLY A O 1
ATOM 1003 N N . LEU A 1 123 ? -19.254 0.284 5.171 1.00 97.62 123 LEU A N 1
ATOM 1004 C CA . LEU A 1 123 ? -17.985 -0.357 4.827 1.00 97.62 123 LEU A CA 1
ATOM 1005 C C . LEU A 1 123 ? -17.186 0.505 3.849 1.00 97.62 123 LEU A C 1
ATOM 1007 O O . LEU A 1 123 ? -17.716 1.004 2.860 1.00 97.62 123 LEU A O 1
ATOM 1011 N N . TRP A 1 124 ? -15.897 0.629 4.132 1.00 97.75 124 TRP A N 1
ATOM 1012 C CA . TRP A 1 124 ? -14.911 1.340 3.334 1.00 97.75 124 TRP A CA 1
ATOM 1013 C C . TRP A 1 124 ? -13.797 0.382 2.929 1.00 97.75 124 TRP A C 1
ATOM 1015 O O . TRP A 1 124 ? -13.486 -0.571 3.648 1.00 97.75 124 TRP A O 1
ATOM 1025 N N . VAL A 1 125 ? -13.173 0.673 1.789 1.00 97.94 125 VAL A N 1
ATOM 1026 C CA . VAL A 1 125 ? -11.990 -0.038 1.305 1.00 97.94 125 VAL A CA 1
ATOM 1027 C C . VAL A 1 125 ? -10.833 0.931 1.109 1.00 97.94 125 VAL A C 1
ATOM 1029 O O . VAL A 1 125 ? -11.026 2.067 0.672 1.00 97.94 125 VAL A O 1
ATOM 1032 N N . ARG A 1 126 ? -9.618 0.501 1.450 1.00 97.81 126 ARG A N 1
ATOM 1033 C CA . ARG A 1 126 ? -8.386 1.278 1.252 1.00 97.81 126 ARG A CA 1
ATOM 1034 C C . ARG A 1 126 ? -7.228 0.341 0.901 1.00 97.81 126 ARG A C 1
ATOM 1036 O O . ARG A 1 126 ? -7.152 -0.715 1.520 1.00 97.81 126 ARG A O 1
ATOM 1043 N N . PRO A 1 127 ? -6.303 0.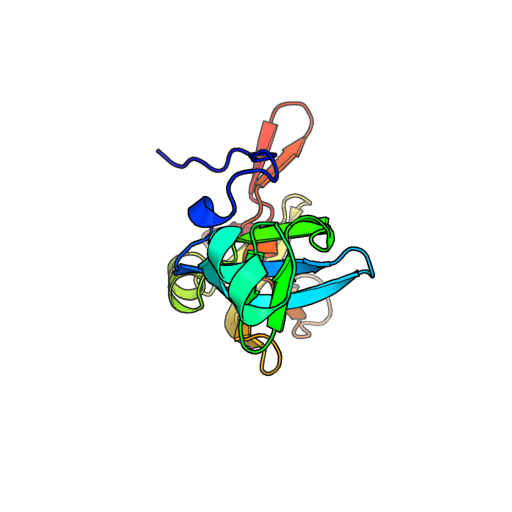710 -0.002 1.00 97.75 127 PRO A N 1
ATOM 1044 C CA . PRO A 1 127 ? -5.117 -0.105 -0.264 1.00 97.75 127 PRO A CA 1
ATOM 1045 C C . PRO A 1 127 ? -4.317 -0.388 1.013 1.00 97.75 127 PRO A C 1
ATOM 1047 O O . PRO A 1 127 ? -4.099 0.519 1.823 1.00 97.75 127 PRO A O 1
ATOM 1050 N N . ALA A 1 128 ? -3.857 -1.628 1.184 1.00 98.00 128 ALA A N 1
ATOM 1051 C CA . ALA A 1 128 ? -3.064 -2.053 2.339 1.00 98.00 128 ALA A CA 1
ATOM 1052 C C . ALA A 1 128 ? -1.732 -1.293 2.435 1.00 98.00 128 ALA A C 1
ATOM 1054 O O . ALA A 1 128 ? -1.336 -0.890 3.530 1.00 98.00 128 ALA A O 1
ATOM 1055 N N . SER A 1 129 ? -1.101 -0.991 1.294 1.00 95.69 129 SER A N 1
ATOM 1056 C CA . SER A 1 129 ? 0.090 -0.131 1.217 1.00 95.69 129 SER A CA 1
ATOM 1057 C C . SER A 1 129 ? -0.148 1.240 1.856 1.00 95.69 129 SER A C 1
ATOM 1059 O O . SER A 1 129 ? 0.660 1.717 2.648 1.00 95.69 129 SER A O 1
ATOM 1061 N N . MET A 1 130 ? -1.309 1.845 1.593 1.00 95.56 130 MET A N 1
ATOM 1062 C CA . MET A 1 130 ? -1.694 3.126 2.185 1.00 95.56 130 MET A CA 1
ATOM 1063 C C . MET A 1 130 ? -2.158 3.009 3.636 1.00 95.56 130 MET A C 1
ATOM 1065 O O . MET A 1 130 ? -2.211 4.026 4.323 1.00 95.56 130 MET A O 1
ATOM 1069 N N . TRP A 1 131 ? -2.600 1.836 4.091 1.00 97.44 131 TRP A N 1
ATOM 1070 C CA . TRP A 1 131 ? -3.007 1.617 5.480 1.00 97.44 131 TRP A CA 1
ATOM 1071 C C . TRP A 1 131 ? -1.791 1.519 6.405 1.00 97.44 131 TRP A C 1
ATOM 1073 O O . TRP A 1 131 ? -1.752 2.196 7.432 1.00 97.44 131 TRP A O 1
ATOM 1083 N N . ASN A 1 132 ? -0.785 0.745 5.991 1.00 92.44 132 ASN A N 1
ATOM 1084 C CA . ASN A 1 132 ? 0.475 0.530 6.712 1.00 92.44 132 ASN A CA 1
ATOM 1085 C C . ASN A 1 132 ? 1.478 1.687 6.579 1.00 92.44 132 ASN A C 1
ATOM 1087 O O . ASN A 1 132 ? 2.587 1.607 7.101 1.00 92.44 132 ASN A O 1
ATOM 1091 N N . GLU A 1 133 ? 1.106 2.756 5.881 1.00 92.19 133 GLU A N 1
ATOM 1092 C CA . GLU A 1 133 ? 1.979 3.894 5.625 1.00 92.19 133 GLU A CA 1
ATOM 1093 C C . GLU A 1 133 ? 2.428 4.584 6.923 1.00 92.19 133 GLU A C 1
ATOM 1095 O O . GLU A 1 133 ? 1.622 4.860 7.819 1.00 92.19 133 GLU A O 1
ATOM 1100 N N . GLU A 1 134 ? 3.713 4.923 6.996 1.00 91.06 134 GLU A N 1
ATOM 1101 C CA . GLU A 1 134 ? 4.269 5.779 8.039 1.00 91.06 134 GLU A CA 1
ATOM 1102 C C . GLU A 1 134 ? 4.227 7.253 7.606 1.00 91.06 134 GLU A C 1
ATOM 1104 O O . GLU A 1 134 ? 4.584 7.627 6.487 1.00 91.06 134 GLU A O 1
ATOM 1109 N N . ILE A 1 135 ? 3.758 8.108 8.509 1.00 89.62 135 ILE A N 1
ATOM 1110 C CA . ILE A 1 135 ? 3.559 9.538 8.319 1.00 89.62 135 ILE A CA 1
ATOM 1111 C C . ILE A 1 135 ? 4.580 10.284 9.160 1.00 89.62 135 ILE A C 1
ATOM 1113 O O . ILE A 1 135 ? 4.580 10.179 10.384 1.00 89.62 135 ILE A O 1
ATOM 1117 N N . GLU A 1 136 ? 5.397 11.096 8.503 1.00 90.50 136 GLU A N 1
ATOM 1118 C CA . GLU A 1 136 ? 6.302 12.022 9.170 1.00 90.50 136 GLU A CA 1
ATOM 1119 C C . GLU A 1 136 ? 5.613 13.377 9.385 1.00 90.50 136 GLU A C 1
ATOM 1121 O O . GLU A 1 136 ? 5.075 13.980 8.449 1.00 90.50 136 GLU A O 1
ATOM 1126 N N . ARG A 1 137 ? 5.601 13.857 10.630 1.00 82.88 137 ARG A N 1
ATOM 1127 C CA . ARG A 1 137 ? 5.124 15.189 11.018 1.00 82.88 137 ARG A CA 1
ATOM 1128 C C . ARG A 1 137 ? 5.992 15.736 12.135 1.00 82.88 137 ARG A C 1
ATOM 1130 O O . ARG A 1 137 ? 6.173 15.069 13.147 1.00 82.88 137 ARG A O 1
ATOM 1137 N N . GLU A 1 138 ? 6.484 16.961 11.959 1.00 85.81 138 GLU A N 1
ATOM 1138 C CA . GLU A 1 138 ? 7.276 17.671 12.978 1.00 85.81 138 GLU A CA 1
ATOM 1139 C C . GLU A 1 138 ? 8.486 16.848 13.470 1.00 85.81 138 GLU A C 1
ATOM 1141 O O . GLU A 1 138 ? 8.791 16.810 14.659 1.00 85.81 138 GLU A O 1
ATOM 1146 N N . GLY A 1 139 ? 9.148 16.130 12.551 1.00 88.75 139 GLY A N 1
ATOM 1147 C CA . GLY A 1 139 ? 10.293 15.263 12.859 1.00 88.75 139 GLY A CA 1
ATOM 1148 C C . GLY A 1 139 ? 9.944 13.978 13.620 1.00 88.75 139 GLY A C 1
ATOM 1149 O O . GLY A 1 139 ? 10.844 13.292 14.098 1.00 88.75 139 GLY A O 1
ATOM 1150 N N . LYS A 1 140 ? 8.654 13.642 13.757 1.00 86.38 140 LYS A N 1
ATOM 1151 C CA . LYS A 1 140 ? 8.174 12.390 14.356 1.00 86.38 140 LYS A CA 1
ATOM 1152 C C . LYS A 1 140 ? 7.485 11.517 13.314 1.00 86.38 140 LYS A C 1
ATOM 1154 O O . LYS A 1 140 ? 6.721 12.014 12.487 1.00 86.38 140 LYS A O 1
ATOM 1159 N N . THR A 1 141 ? 7.709 10.212 13.413 1.00 88.69 141 THR A N 1
ATOM 1160 C CA . THR A 1 141 ? 7.126 9.197 12.529 1.00 88.69 141 THR A CA 1
ATOM 1161 C C . THR A 1 141 ? 5.983 8.483 13.240 1.00 88.69 141 THR A C 1
ATOM 1163 O O . THR A 1 141 ? 6.150 7.997 14.357 1.00 88.69 141 THR A O 1
ATOM 1166 N N . PHE A 1 142 ? 4.821 8.412 12.595 1.00 88.12 142 PHE A N 1
ATOM 1167 C CA . PHE A 1 142 ? 3.615 7.767 13.114 1.00 88.12 142 PHE A CA 1
ATOM 1168 C C . PHE A 1 142 ? 3.091 6.753 12.108 1.00 88.12 142 PHE A C 1
ATOM 1170 O O . PHE A 1 142 ? 3.062 7.037 10.915 1.00 88.12 142 PHE A O 1
ATOM 1177 N N . ARG A 1 143 ? 2.561 5.617 12.560 1.00 93.06 143 ARG A N 1
ATOM 1178 C CA . ARG A 1 143 ? 1.746 4.780 11.671 1.00 93.06 143 ARG A CA 1
ATOM 1179 C C . ARG A 1 143 ? 0.452 5.511 11.338 1.00 93.06 143 ARG A C 1
ATOM 1181 O O . ARG A 1 143 ? -0.174 6.109 12.213 1.00 93.06 143 ARG A O 1
ATOM 1188 N N . ARG A 1 144 ? 0.023 5.463 10.075 1.00 95.50 144 ARG A N 1
ATOM 1189 C CA . ARG A 1 144 ? -1.236 6.094 9.660 1.00 95.50 144 ARG A CA 1
ATOM 1190 C C . ARG A 1 144 ? -2.421 5.521 10.440 1.00 95.50 144 ARG A C 1
ATOM 1192 O O . ARG A 1 144 ? -3.287 6.293 10.864 1.00 95.50 144 ARG A O 1
ATOM 1199 N N . PHE A 1 145 ? -2.429 4.203 10.631 1.00 96.94 145 PHE A N 1
ATOM 1200 C CA . PHE A 1 145 ? -3.363 3.475 11.481 1.00 96.94 145 PHE A CA 1
ATOM 1201 C C . PHE A 1 145 ? -2.597 2.584 12.455 1.00 96.94 145 PHE A C 1
ATOM 1203 O O . PHE A 1 145 ? -1.753 1.784 12.055 1.00 96.94 145 PHE A O 1
ATOM 1210 N N . GLU A 1 146 ? -2.921 2.700 13.734 1.00 96.00 146 GLU A N 1
ATOM 1211 C CA . GLU A 1 146 ? -2.321 1.905 14.799 1.00 96.00 146 GLU A CA 1
ATOM 1212 C C . GLU A 1 146 ? -3.380 1.002 15.421 1.00 96.00 146 GLU A C 1
ATOM 1214 O O . GLU A 1 146 ? -4.481 1.464 15.730 1.00 96.00 146 GLU A O 1
ATOM 1219 N N . ARG A 1 147 ? -3.071 -0.291 15.563 1.00 96.38 147 ARG A N 1
ATOM 1220 C CA . ARG A 1 147 ? -3.964 -1.240 16.233 1.00 96.38 147 ARG A CA 1
ATOM 1221 C C . ARG A 1 147 ? -4.041 -0.867 17.708 1.00 96.38 147 ARG A C 1
ATOM 1223 O O . ARG A 1 147 ? -3.008 -0.660 18.336 1.00 96.38 147 ARG A O 1
ATOM 1230 N N . ILE A 1 148 ? -5.251 -0.807 18.243 1.00 95.94 148 ILE A N 1
ATOM 1231 C CA . ILE A 1 148 ? -5.494 -0.568 19.665 1.00 95.94 148 ILE A CA 1
ATOM 1232 C C . ILE A 1 148 ? -6.087 -1.830 20.286 1.00 95.94 148 ILE A C 1
ATOM 1234 O O . ILE A 1 148 ? -6.810 -2.573 19.620 1.00 95.94 148 ILE A O 1
ATOM 1238 N N . GLU A 1 149 ? -5.725 -2.095 21.536 1.00 87.62 149 GLU A N 1
ATOM 1239 C CA . GLU A 1 149 ? -6.387 -3.121 22.340 1.00 87.62 149 GLU A CA 1
ATOM 1240 C C . GLU A 1 149 ? -7.760 -2.612 22.793 1.00 87.62 149 GLU A C 1
ATOM 1242 O O . GLU A 1 149 ? -8.016 -1.401 22.785 1.00 87.62 149 GLU A O 1
ATOM 1247 N N . ASP A 1 150 ? -8.650 -3.549 23.111 1.00 63.69 150 ASP A N 1
ATOM 1248 C CA . ASP A 1 150 ? -9.969 -3.239 23.664 1.00 63.69 150 ASP A CA 1
ATOM 1249 C C . ASP A 1 150 ? -9.897 -2.756 25.114 1.00 63.69 150 ASP A C 1
ATOM 1251 O O . ASP A 1 150 ? -9.109 -3.332 25.899 1.00 63.69 150 ASP A O 1
#